Protein AF-A0A0S7EYD6-F1 (afdb_monomer)

Organism: NCBI:txid188132

Radius of gyration: 16.97 Å; Cα contacts (8 Å, |Δi|>4): 88; chains: 1; bounding box: 54×27×44 Å

Structure (mmCIF, N/CA/C/O backbone):
data_AF-A0A0S7EYD6-F1
#
_entry.id   AF-A0A0S7EYD6-F1
#
loop_
_atom_site.group_PDB
_atom_site.id
_atom_site.type_symbol
_atom_site.label_atom_id
_atom_site.label_alt_id
_atom_site.label_comp_id
_atom_site.label_asym_id
_atom_site.label_entity_id
_atom_site.label_seq_id
_atom_site.pdbx_PDB_ins_code
_atom_site.Cartn_x
_atom_site.Cartn_y
_atom_site.Cartn_z
_atom_site.occupancy
_atom_site.B_iso_or_equiv
_atom_site.auth_seq_id
_atom_site.auth_comp_id
_atom_site.auth_asym_id
_atom_site.auth_atom_id
_atom_site.pdbx_PDB_model_num
ATOM 1 N N . GLU A 1 1 ? -33.945 0.578 14.892 1.00 34.62 1 GLU A N 1
ATOM 2 C CA . GLU A 1 1 ? -32.609 0.270 15.437 1.00 34.62 1 GLU A CA 1
ATOM 3 C C . GLU A 1 1 ? -31.598 0.419 14.313 1.00 34.62 1 GLU A C 1
ATOM 5 O O . GLU A 1 1 ? -31.621 -0.348 13.360 1.00 34.62 1 GLU A O 1
ATOM 10 N N . GLY A 1 2 ? -30.839 1.516 14.329 1.00 43.00 2 GLY A N 1
ATOM 11 C CA . GLY A 1 2 ? -29.909 1.869 13.258 1.00 43.00 2 GLY A CA 1
ATOM 12 C C . GLY A 1 2 ? -28.562 1.203 13.488 1.00 43.00 2 GLY A C 1
ATOM 13 O O . GLY A 1 2 ? -27.681 1.811 14.086 1.00 43.00 2 GLY A O 1
ATOM 14 N N . GLY A 1 3 ? -28.417 -0.041 13.033 1.00 40.62 3 GLY A N 1
ATOM 15 C CA . GLY A 1 3 ? -27.130 -0.734 12.960 1.00 40.62 3 GLY A CA 1
ATOM 16 C C . GLY A 1 3 ? -26.260 -0.131 11.859 1.00 40.62 3 GLY A C 1
ATOM 17 O O . GLY A 1 3 ? -26.105 -0.717 10.792 1.00 40.62 3 GLY A O 1
ATOM 18 N N . GLY A 1 4 ? -25.755 1.084 12.074 1.00 54.22 4 GLY A N 1
ATOM 19 C CA . GLY A 1 4 ? -24.658 1.612 11.270 1.00 54.22 4 GLY A CA 1
ATOM 20 C C . GLY A 1 4 ? -23.416 0.769 11.536 1.00 54.22 4 GLY A C 1
ATOM 21 O O . GLY A 1 4 ? -23.137 0.467 12.697 1.00 54.22 4 GLY A O 1
ATOM 22 N N . ARG A 1 5 ? -22.691 0.379 10.478 1.00 62.69 5 ARG A N 1
ATOM 23 C CA . ARG A 1 5 ? -21.419 -0.340 10.625 1.00 62.69 5 ARG A CA 1
ATOM 24 C C . ARG A 1 5 ? -20.528 0.403 11.612 1.00 62.69 5 ARG A C 1
ATOM 26 O O . ARG A 1 5 ? -20.368 1.623 11.496 1.00 62.69 5 ARG A O 1
ATOM 33 N N . THR A 1 6 ? -19.962 -0.316 12.573 1.00 86.81 6 THR A N 1
ATOM 34 C CA . THR A 1 6 ? -19.038 0.290 13.531 1.00 86.81 6 THR A CA 1
ATOM 35 C C . THR A 1 6 ? -17.805 0.815 12.793 1.00 86.81 6 THR A C 1
ATOM 37 O O . THR A 1 6 ? -17.478 0.396 11.677 1.00 86.81 6 THR A O 1
ATOM 40 N N . ARG A 1 7 ? -17.098 1.764 13.410 1.00 90.25 7 ARG A N 1
ATOM 41 C CA . ARG A 1 7 ? -15.838 2.295 12.874 1.00 90.25 7 ARG A CA 1
ATOM 42 C C . ARG A 1 7 ? -14.860 1.173 12.511 1.00 90.25 7 ARG A C 1
ATOM 44 O O . ARG A 1 7 ? -14.264 1.204 11.437 1.00 90.25 7 ARG A O 1
ATOM 51 N N . GLU A 1 8 ? -14.740 0.187 13.392 1.00 91.75 8 GLU A N 1
ATOM 52 C CA . GLU A 1 8 ? -13.875 -0.976 13.211 1.00 91.75 8 GLU A CA 1
ATOM 53 C C . GLU A 1 8 ? -14.320 -1.850 12.040 1.00 91.75 8 GLU A C 1
ATOM 55 O O . GLU A 1 8 ? -13.478 -2.250 11.244 1.00 91.75 8 GLU A O 1
ATOM 60 N N . GLU A 1 9 ? -15.623 -2.094 11.872 1.00 93.62 9 GLU A N 1
ATOM 61 C CA . GLU A 1 9 ? -16.151 -2.855 10.731 1.00 93.62 9 GLU A CA 1
ATOM 62 C C . GLU A 1 9 ? -15.854 -2.168 9.395 1.00 93.62 9 GLU A C 1
ATOM 64 O O . GLU A 1 9 ? -15.488 -2.835 8.427 1.00 93.62 9 GLU A O 1
ATOM 69 N N . LYS A 1 10 ? -15.968 -0.832 9.332 1.00 94.69 10 LYS A N 1
ATOM 70 C CA . LYS A 1 10 ? -15.605 -0.073 8.125 1.00 94.69 10 LYS A CA 1
ATOM 71 C C . LYS A 1 10 ? -14.115 -0.218 7.818 1.00 94.69 10 LYS A C 1
ATOM 73 O O . LYS A 1 10 ? -13.762 -0.498 6.677 1.00 94.69 10 LYS A O 1
ATOM 78 N N . VAL A 1 11 ? -13.251 -0.042 8.820 1.00 97.19 11 VAL A N 1
ATOM 79 C CA . VAL A 1 11 ? -11.796 -0.168 8.635 1.00 97.19 11 VAL A CA 1
ATOM 80 C C . VAL A 1 11 ? -11.416 -1.591 8.236 1.00 97.19 11 VAL A C 1
ATOM 82 O O . VAL A 1 11 ? -10.631 -1.763 7.308 1.00 97.19 11 VAL A O 1
ATOM 85 N N . ARG A 1 12 ? -12.011 -2.604 8.876 1.00 96.56 12 ARG A N 1
ATOM 86 C CA . ARG A 1 12 ? -11.786 -4.016 8.554 1.00 96.56 12 ARG A CA 1
ATOM 87 C C . ARG A 1 12 ? -12.179 -4.335 7.112 1.00 96.56 12 ARG A C 1
ATOM 89 O O . ARG A 1 12 ? -11.397 -4.934 6.391 1.00 96.56 12 ARG A O 1
ATOM 96 N N . SER A 1 13 ? -13.332 -3.853 6.655 1.00 97.19 13 SER A N 1
ATOM 97 C CA . SER A 1 13 ? -13.750 -4.055 5.263 1.00 97.19 13 SER A CA 1
ATOM 98 C C . SER A 1 13 ? -12.772 -3.439 4.257 1.00 97.19 13 SER A C 1
ATOM 100 O O . SER A 1 13 ? -12.545 -4.028 3.207 1.00 97.19 13 SER A O 1
ATOM 102 N N . VAL A 1 14 ? -12.207 -2.262 4.551 1.00 98.00 14 VAL A N 1
ATOM 103 C CA . VAL A 1 14 ? -11.257 -1.596 3.644 1.00 98.00 14 VAL A CA 1
ATOM 104 C C . VAL A 1 14 ? -9.885 -2.267 3.680 1.00 98.00 14 VAL A C 1
ATOM 106 O O . VAL A 1 14 ? -9.292 -2.473 2.627 1.00 98.00 14 VAL A O 1
ATOM 109 N N . LEU A 1 15 ? -9.371 -2.630 4.862 1.00 97.75 15 LEU A N 1
ATOM 110 C CA . LEU A 1 15 ? -8.074 -3.308 4.946 1.00 97.75 15 LEU A CA 1
ATOM 111 C C . LEU A 1 15 ? -8.112 -4.689 4.285 1.00 97.75 15 LEU A C 1
ATOM 113 O O . LEU A 1 15 ? -7.125 -5.075 3.667 1.00 97.75 15 LEU A O 1
ATOM 117 N N . GLU A 1 16 ? -9.229 -5.417 4.399 1.00 97.88 16 GLU A N 1
ATOM 118 C CA . GLU A 1 16 ? -9.409 -6.726 3.760 1.00 97.88 16 GLU A CA 1
ATOM 119 C C . GLU A 1 16 ? -9.419 -6.588 2.232 1.00 97.88 16 GLU A C 1
ATOM 121 O O . GLU A 1 16 ? -8.658 -7.294 1.575 1.00 97.88 16 GLU A O 1
ATOM 126 N N . ASP A 1 17 ? -10.165 -5.619 1.681 1.00 98.31 17 ASP A N 1
ATOM 127 C CA . ASP A 1 17 ? -10.166 -5.322 0.235 1.00 98.31 17 ASP A CA 1
ATOM 128 C C . ASP A 1 17 ? -8.763 -4.961 -0.276 1.00 98.31 17 ASP A C 1
ATOM 130 O O . ASP A 1 17 ? -8.314 -5.476 -1.301 1.00 98.31 17 ASP A O 1
ATOM 134 N N . ILE A 1 18 ? -8.035 -4.109 0.457 1.00 98.50 18 ILE A N 1
ATOM 135 C CA . ILE A 1 18 ? -6.669 -3.734 0.078 1.00 98.50 18 ILE A CA 1
ATOM 136 C C . ILE A 1 18 ? -5.755 -4.960 0.103 1.00 98.50 18 ILE A C 1
ATOM 138 O O . ILE A 1 18 ? -5.041 -5.187 -0.868 1.00 98.50 18 ILE A O 1
ATOM 142 N N . LEU A 1 19 ? -5.768 -5.757 1.176 1.00 98.19 19 LEU A N 1
ATOM 143 C CA . LEU A 1 19 ? -4.904 -6.935 1.307 1.00 98.19 19 LEU A CA 1
ATOM 144 C C . LEU A 1 19 ? -5.193 -8.006 0.249 1.00 98.19 19 LEU A C 1
ATOM 146 O O . LEU A 1 19 ? -4.246 -8.635 -0.224 1.00 98.19 19 LEU A O 1
ATOM 150 N N . GLU A 1 20 ? -6.460 -8.198 -0.122 1.00 98.12 20 GLU A N 1
ATOM 151 C CA . GLU A 1 20 ? -6.878 -9.141 -1.167 1.00 98.12 20 GLU A CA 1
ATOM 152 C C . GLU A 1 20 ? 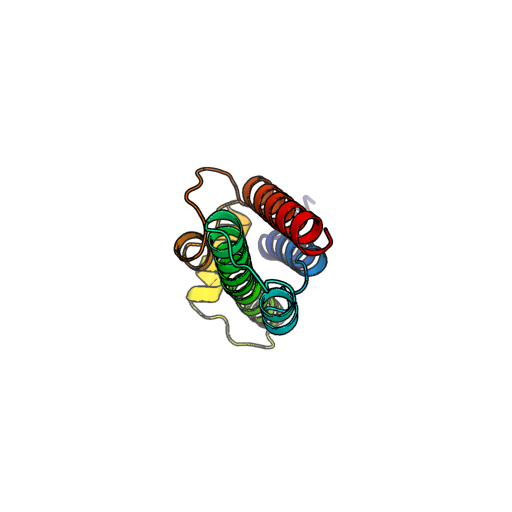-6.387 -8.709 -2.554 1.00 98.12 20 GLU A C 1
ATOM 154 O O . GLU A 1 20 ? -5.962 -9.538 -3.357 1.00 98.12 20 GLU A O 1
ATOM 159 N N . ARG A 1 21 ? -6.415 -7.404 -2.834 1.00 98.25 21 ARG A N 1
ATOM 160 C CA . ARG A 1 21 ? -6.079 -6.846 -4.152 1.00 98.25 21 ARG A CA 1
ATOM 161 C C . ARG A 1 21 ? -4.609 -6.463 -4.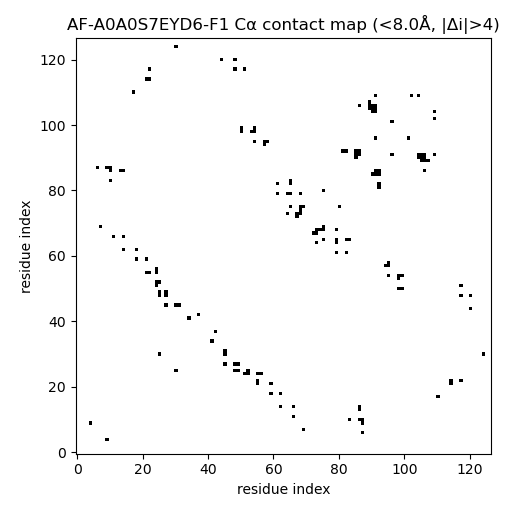300 1.00 98.25 21 ARG A C 1
ATOM 163 O O . ARG A 1 21 ? -4.187 -6.129 -5.405 1.00 98.25 21 ARG A O 1
ATOM 170 N N . LEU A 1 22 ? -3.842 -6.454 -3.210 1.00 97.50 22 LEU A N 1
ATOM 171 C CA . LEU A 1 22 ? -2.442 -6.041 -3.209 1.00 97.50 22 LEU A CA 1
ATOM 172 C C . LEU A 1 22 ? -1.573 -7.097 -3.918 1.00 97.50 22 LEU A C 1
ATOM 174 O O . LEU A 1 22 ? -1.448 -8.212 -3.395 1.00 97.50 22 LEU A O 1
ATOM 178 N N . PRO A 1 23 ? -0.926 -6.755 -5.046 1.00 95.81 23 PRO A N 1
ATOM 179 C CA . PRO A 1 23 ? -0.177 -7.709 -5.857 1.00 95.81 23 PRO A CA 1
ATOM 180 C C . PRO A 1 23 ? 1.073 -8.230 -5.140 1.00 95.81 23 PRO A C 1
ATOM 182 O O . PRO A 1 23 ? 1.514 -7.700 -4.108 1.00 95.81 23 PRO A O 1
ATOM 185 N N . GLU A 1 24 ? 1.632 -9.307 -5.684 1.00 94.38 24 GLU A N 1
ATOM 186 C CA . GLU A 1 24 ? 2.921 -9.832 -5.246 1.00 94.38 24 GLU A CA 1
ATOM 187 C C . GLU A 1 24 ? 4.065 -8.885 -5.628 1.00 94.38 24 GLU A C 1
ATOM 189 O O . GLU A 1 24 ? 3.916 -7.979 -6.446 1.00 94.38 24 GLU A O 1
ATOM 194 N N . GLN A 1 25 ? 5.212 -9.065 -4.976 1.00 95.81 25 GLN A N 1
ATOM 195 C CA . GLN A 1 25 ? 6.394 -8.262 -5.266 1.00 95.81 25 GLN A CA 1
ATOM 196 C C . GLN A 1 25 ? 7.013 -8.688 -6.597 1.00 95.81 25 GLN A C 1
ATOM 198 O O . GLN A 1 25 ? 7.063 -9.873 -6.918 1.00 95.81 25 GLN A O 1
ATOM 203 N N . PHE A 1 26 ? 7.560 -7.721 -7.327 1.00 96.75 26 PHE A N 1
ATOM 204 C CA . PHE A 1 26 ? 8.387 -7.982 -8.496 1.00 96.75 26 PHE A CA 1
ATOM 205 C C . PHE A 1 26 ? 9.614 -8.817 -8.112 1.00 96.75 26 PHE A C 1
ATOM 207 O O . PHE A 1 26 ? 10.342 -8.449 -7.181 1.00 96.75 26 PHE A O 1
ATOM 214 N N . ASP A 1 27 ? 9.893 -9.884 -8.865 1.00 95.38 27 ASP A N 1
ATOM 215 C CA . ASP A 1 27 ? 11.152 -10.623 -8.752 1.00 95.38 27 ASP A CA 1
ATOM 216 C C . ASP A 1 27 ? 12.285 -9.808 -9.387 1.00 95.38 27 ASP A C 1
ATOM 218 O O . ASP A 1 27 ? 12.589 -9.902 -10.577 1.00 95.38 27 ASP A O 1
ATOM 222 N N . MET A 1 28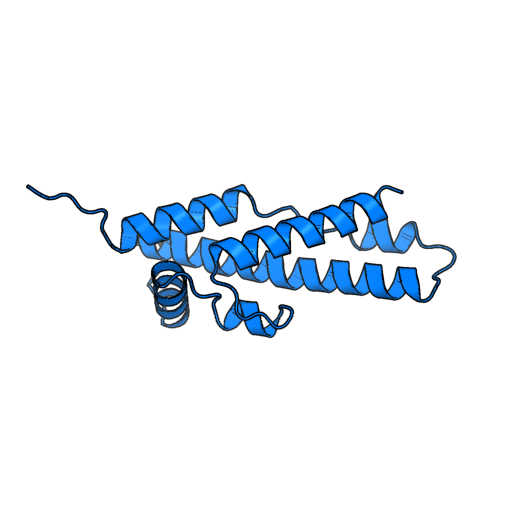 ? 12.924 -8.969 -8.573 1.00 94.44 28 MET A N 1
ATOM 223 C CA . MET A 1 28 ? 14.003 -8.109 -9.050 1.00 94.44 28 MET A CA 1
ATOM 224 C C . MET A 1 28 ? 15.200 -8.899 -9.584 1.00 94.44 28 MET A C 1
ATOM 226 O O . MET A 1 28 ? 15.895 -8.393 -10.462 1.00 94.44 28 MET A O 1
ATOM 230 N N . ALA A 1 29 ? 15.451 -10.119 -9.099 1.00 92.25 29 ALA A N 1
ATOM 231 C CA . ALA A 1 29 ? 16.556 -10.932 -9.599 1.00 92.25 29 ALA A CA 1
ATOM 232 C C . ALA A 1 29 ? 16.273 -11.400 -11.031 1.00 92.25 29 ALA A C 1
ATOM 234 O O . ALA A 1 29 ? 17.144 -11.285 -11.898 1.00 92.25 29 ALA A O 1
ATOM 235 N N . GLU A 1 30 ? 15.045 -11.846 -11.295 1.00 91.81 30 GLU A N 1
ATOM 236 C CA . GLU A 1 30 ? 14.592 -12.186 -12.643 1.00 91.81 30 GLU A CA 1
ATOM 237 C C . GLU A 1 30 ? 14.635 -10.962 -13.572 1.00 91.81 30 GLU A C 1
ATOM 239 O O . GLU A 1 30 ? 15.210 -11.027 -14.663 1.00 91.81 30 GLU A O 1
ATOM 244 N N . LEU A 1 31 ? 14.091 -9.822 -13.132 1.00 91.19 31 LEU A N 1
ATOM 245 C CA . LEU A 1 31 ? 14.048 -8.595 -13.936 1.00 91.19 31 LEU A CA 1
ATOM 246 C C . LEU A 1 31 ? 15.444 -8.057 -14.270 1.00 91.19 31 LEU A C 1
ATOM 248 O O . LEU A 1 31 ? 15.704 -7.655 -15.405 1.00 91.19 31 LEU A O 1
ATOM 252 N N . LEU A 1 32 ? 16.365 -8.075 -13.303 1.00 88.69 32 LEU A N 1
ATOM 253 C CA . LEU A 1 32 ? 17.748 -7.642 -13.510 1.00 88.69 32 LEU A CA 1
ATOM 254 C C . LEU A 1 32 ? 18.529 -8.588 -14.426 1.00 88.69 32 LEU A C 1
ATOM 256 O O . LEU A 1 32 ? 19.460 -8.125 -15.089 1.00 88.69 32 LEU A O 1
ATOM 260 N N . GLY A 1 33 ? 18.167 -9.875 -14.450 1.00 86.81 33 GLY A N 1
ATOM 261 C CA . GLY A 1 33 ? 18.761 -10.887 -15.324 1.00 86.81 33 GLY A CA 1
ATOM 262 C C . GLY A 1 33 ? 18.326 -10.763 -16.785 1.00 86.81 33 GLY A C 1
ATOM 263 O O . GLY A 1 33 ? 19.138 -10.994 -17.674 1.00 86.81 33 GLY A O 1
ATOM 264 N N . LYS A 1 34 ? 17.080 -10.345 -17.046 1.00 82.44 34 LYS A N 1
ATOM 265 C CA . LYS A 1 34 ? 16.565 -10.110 -18.411 1.00 82.44 34 LYS A CA 1
ATOM 266 C C . LYS A 1 34 ? 17.113 -8.831 -19.058 1.00 82.44 34 LYS A C 1
ATOM 268 O O . LYS A 1 34 ? 17.112 -8.702 -20.278 1.00 82.44 34 LYS A O 1
ATOM 273 N N . ALA A 1 35 ? 17.575 -7.874 -18.256 1.00 75.44 35 ALA A N 1
ATOM 274 C CA . ALA A 1 35 ? 18.060 -6.583 -18.732 1.00 75.44 35 ALA A CA 1
ATOM 275 C C . ALA A 1 35 ? 19.563 -6.626 -19.092 1.00 75.44 35 ALA A C 1
ATOM 277 O O . ALA A 1 35 ? 20.385 -6.069 -18.357 1.00 75.44 35 ALA A O 1
ATOM 278 N N . GLU A 1 36 ? 19.915 -7.288 -20.205 1.00 68.25 36 GLU A N 1
ATOM 279 C CA . GLU A 1 36 ? 21.306 -7.402 -20.695 1.00 68.25 36 GLU A CA 1
ATOM 280 C C . GLU A 1 36 ? 21.895 -6.048 -21.149 1.00 68.25 36 GLU A C 1
ATOM 282 O O . GLU A 1 36 ? 22.999 -5.701 -20.734 1.00 68.25 36 GLU A O 1
ATOM 287 N N . ASP A 1 37 ? 21.138 -5.230 -21.894 1.00 72.69 37 ASP A N 1
ATOM 288 C CA . ASP A 1 37 ? 21.545 -3.885 -22.341 1.00 72.69 37 ASP A CA 1
ATOM 289 C C . ASP A 1 37 ? 20.676 -2.805 -21.687 1.00 72.69 37 ASP A C 1
ATOM 291 O O . ASP A 1 37 ? 19.668 -2.372 -22.242 1.00 72.69 37 ASP A O 1
ATOM 295 N N . ARG A 1 38 ? 21.055 -2.366 -20.481 1.00 78.69 38 ARG A N 1
ATOM 296 C CA . ARG A 1 38 ? 20.271 -1.424 -19.662 1.00 78.69 38 ARG A CA 1
ATOM 297 C C . ARG A 1 38 ? 20.251 -0.017 -20.253 1.00 78.69 38 ARG A C 1
ATOM 299 O O . ARG A 1 38 ? 21.082 0.833 -19.931 1.00 78.69 38 ARG A O 1
ATOM 306 N N . THR A 1 39 ? 19.247 0.259 -21.071 1.00 87.62 39 THR A N 1
ATOM 307 C CA . THR A 1 39 ? 18.929 1.627 -21.486 1.00 87.62 39 THR A CA 1
ATOM 308 C C . THR A 1 39 ? 18.500 2.469 -20.271 1.00 87.62 39 THR A C 1
ATOM 310 O O . THR A 1 39 ? 17.963 1.922 -19.301 1.00 87.62 39 THR A O 1
ATOM 313 N N . PRO A 1 40 ? 18.660 3.807 -20.301 1.00 90.50 40 PRO A N 1
ATOM 314 C CA . PRO A 1 40 ? 18.210 4.672 -19.207 1.00 90.50 40 PRO A CA 1
ATOM 315 C C . PRO A 1 40 ? 16.738 4.461 -18.819 1.00 90.50 40 PRO A C 1
ATOM 317 O O . PRO A 1 40 ? 16.406 4.492 -17.638 1.00 90.50 40 PRO A O 1
ATOM 320 N N . TYR A 1 41 ? 15.866 4.182 -19.794 1.00 88.62 41 TYR A N 1
ATOM 321 C CA . TYR A 1 41 ? 14.449 3.898 -19.550 1.00 88.62 41 TYR A CA 1
ATOM 322 C C . TYR A 1 41 ? 14.230 2.601 -18.764 1.00 88.62 41 TYR A C 1
ATOM 324 O O . TYR A 1 41 ? 13.413 2.581 -17.846 1.00 88.62 41 TYR A O 1
ATOM 332 N N . GLN A 1 42 ? 14.980 1.538 -19.071 1.00 90.25 42 GLN A N 1
ATOM 333 C CA . GLN A 1 42 ? 14.877 0.274 -18.335 1.00 90.25 42 GLN A CA 1
ATOM 334 C C . GLN A 1 42 ? 15.394 0.412 -16.902 1.00 90.25 42 GLN A C 1
ATOM 336 O O . GLN A 1 42 ? 14.805 -0.154 -15.990 1.00 90.25 42 GLN A O 1
ATOM 341 N N . VAL A 1 43 ? 16.453 1.198 -16.679 1.00 91.94 43 VAL A N 1
ATOM 342 C CA . VAL A 1 43 ? 16.953 1.469 -15.319 1.00 91.94 43 VAL A CA 1
ATOM 343 C C . VAL A 1 43 ? 15.886 2.161 -14.472 1.00 91.94 43 VAL A C 1
ATOM 345 O O . VAL A 1 43 ? 15.666 1.760 -13.333 1.00 91.94 43 VAL A O 1
ATOM 348 N N . VAL A 1 44 ? 15.195 3.161 -15.028 1.00 93.31 44 VAL A N 1
ATOM 349 C CA . VAL A 1 44 ? 14.110 3.861 -14.322 1.00 93.31 44 VAL A CA 1
ATOM 350 C C . VAL A 1 44 ? 12.938 2.922 -14.031 1.00 93.31 44 VAL A C 1
ATOM 352 O O . VAL A 1 44 ? 12.431 2.932 -12.914 1.00 93.31 44 VAL A O 1
ATOM 355 N N . ALA A 1 45 ? 12.538 2.081 -14.989 1.00 93.56 45 ALA A N 1
ATOM 356 C CA . ALA A 1 45 ? 11.479 1.094 -14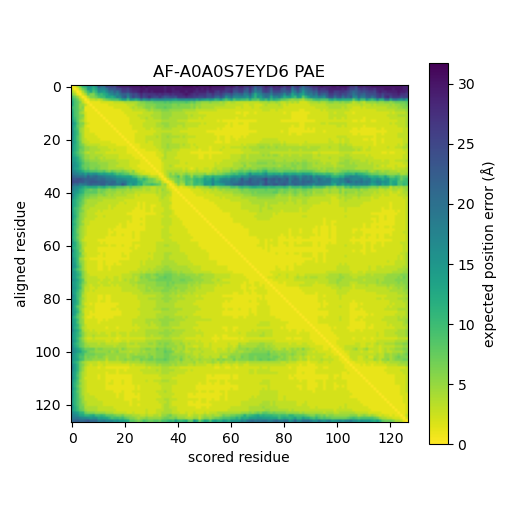.771 1.00 93.56 45 ALA A CA 1
ATOM 357 C C . ALA A 1 45 ? 11.840 0.091 -13.661 1.00 93.56 45 ALA A C 1
ATOM 359 O O . ALA A 1 45 ? 11.028 -0.158 -12.777 1.00 93.56 45 ALA A O 1
ATOM 360 N N . LEU A 1 46 ? 13.078 -0.415 -13.645 1.00 94.44 46 LEU A N 1
ATOM 361 C CA . LEU A 1 46 ? 13.561 -1.316 -12.594 1.00 94.44 46 LEU A CA 1
ATOM 362 C C . LEU A 1 46 ? 13.555 -0.649 -11.212 1.00 94.44 46 LEU A C 1
ATOM 364 O O . LEU A 1 46 ? 13.093 -1.251 -10.247 1.00 94.44 46 LEU A O 1
ATOM 368 N N . GLN A 1 47 ? 14.019 0.598 -11.113 1.00 94.56 47 GLN A N 1
ATOM 369 C CA . GLN A 1 47 ? 13.974 1.363 -9.860 1.00 94.56 47 GLN A CA 1
ATOM 370 C C . GLN A 1 47 ? 12.539 1.610 -9.391 1.00 94.56 47 GLN A C 1
ATOM 372 O O . GLN A 1 47 ? 12.255 1.578 -8.193 1.00 94.56 47 GLN A O 1
ATOM 377 N N . GLU A 1 48 ? 11.620 1.844 -10.326 1.00 95.75 48 GLU A N 1
ATOM 378 C CA . GLU A 1 48 ? 10.210 1.993 -9.996 1.00 95.75 48 GLU A CA 1
ATOM 379 C C . GLU A 1 48 ? 9.615 0.670 -9.485 1.00 95.75 48 GLU A C 1
ATOM 381 O O . GLU A 1 48 ? 8.898 0.692 -8.485 1.00 95.75 48 GLU A O 1
ATOM 386 N N . CYS A 1 49 ? 9.973 -0.483 -10.067 1.00 96.81 49 CYS A N 1
ATOM 387 C CA . CYS A 1 49 ? 9.604 -1.801 -9.531 1.00 96.81 49 CYS A CA 1
ATOM 388 C C . CYS A 1 49 ? 10.111 -1.997 -8.091 1.00 96.81 49 CYS A C 1
ATOM 390 O O . CYS A 1 49 ? 9.345 -2.405 -7.216 1.00 96.81 49 CYS A O 1
ATOM 392 N N . GLU A 1 50 ? 11.369 -1.642 -7.804 1.00 96.31 50 GLU A N 1
ATOM 393 C CA . GLU A 1 50 ? 11.919 -1.695 -6.440 1.00 96.31 50 GLU A CA 1
ATOM 394 C C . GLU A 1 50 ? 11.129 -0.799 -5.480 1.00 96.31 50 GLU A C 1
ATOM 396 O O . GLU A 1 50 ? 10.782 -1.207 -4.367 1.00 96.31 50 GLU A O 1
ATOM 401 N N . ARG A 1 51 ? 10.788 0.418 -5.914 1.00 96.81 51 ARG A N 1
ATOM 402 C CA . ARG A 1 51 ? 9.996 1.354 -5.113 1.00 96.81 51 ARG A CA 1
ATOM 403 C C . ARG A 1 51 ? 8.588 0.821 -4.843 1.00 96.81 51 ARG A C 1
ATOM 405 O O . ARG A 1 51 ? 8.104 0.943 -3.714 1.00 96.81 51 ARG A O 1
ATOM 412 N N . MET A 1 52 ? 7.947 0.205 -5.838 1.00 97.69 52 MET A N 1
ATOM 413 C CA . MET A 1 52 ? 6.649 -0.455 -5.674 1.00 97.69 52 MET A CA 1
ATOM 414 C C . MET A 1 52 ? 6.736 -1.625 -4.690 1.00 97.69 52 MET A C 1
ATOM 416 O O . MET A 1 52 ? 5.849 -1.761 -3.848 1.00 97.69 52 MET A O 1
ATOM 420 N N . ASN A 1 53 ? 7.812 -2.416 -4.710 1.00 97.94 53 ASN A N 1
ATOM 421 C CA . ASN A 1 53 ? 8.027 -3.494 -3.737 1.00 97.94 53 ASN A CA 1
ATOM 422 C C . ASN A 1 53 ? 8.128 -2.963 -2.304 1.00 97.94 53 ASN A C 1
ATOM 424 O O . ASN A 1 53 ? 7.456 -3.471 -1.407 1.00 97.94 53 ASN A O 1
ATOM 428 N N . VAL A 1 54 ? 8.911 -1.905 -2.076 1.00 97.62 54 VAL A N 1
ATOM 429 C CA . VAL A 1 54 ? 9.034 -1.288 -0.743 1.00 97.62 54 VAL A CA 1
ATOM 430 C C . VAL A 1 54 ? 7.681 -0.771 -0.251 1.00 97.62 54 VAL A C 1
ATOM 432 O O . VAL A 1 54 ? 7.316 -0.996 0.905 1.00 97.62 54 VAL A O 1
ATOM 435 N N . LEU A 1 55 ? 6.925 -0.093 -1.119 1.00 98.12 55 LEU A N 1
ATOM 436 C CA . LEU A 1 55 ? 5.613 0.450 -0.776 1.00 98.12 55 LEU A CA 1
ATOM 437 C C . LEU A 1 55 ? 4.586 -0.655 -0.492 1.00 98.12 55 LEU A C 1
ATOM 439 O O . LEU A 1 55 ? 3.935 -0.629 0.550 1.00 98.12 55 LEU A O 1
ATOM 443 N N . THR A 1 56 ? 4.446 -1.635 -1.384 1.00 98.12 56 THR A N 1
ATOM 444 C CA . THR A 1 56 ? 3.487 -2.740 -1.217 1.00 98.12 56 THR A CA 1
ATOM 445 C C . THR A 1 56 ? 3.828 -3.603 -0.005 1.00 98.12 56 THR A C 1
ATOM 447 O O . THR A 1 56 ? 2.928 -4.001 0.731 1.00 98.12 56 THR A O 1
ATOM 450 N N . ASN A 1 57 ? 5.110 -3.827 0.287 1.00 98.12 57 ASN A N 1
ATOM 451 C CA . ASN A 1 57 ? 5.520 -4.530 1.498 1.00 98.12 57 ASN A CA 1
ATOM 452 C C . ASN A 1 57 ? 5.149 -3.753 2.775 1.00 98.12 57 ASN A C 1
ATOM 454 O O . ASN A 1 57 ? 4.606 -4.341 3.709 1.00 98.12 57 ASN A O 1
ATOM 458 N N . GLU A 1 58 ? 5.367 -2.434 2.811 1.00 98.06 58 GLU A N 1
ATOM 459 C CA . GLU A 1 58 ? 4.934 -1.587 3.935 1.00 98.06 58 GLU A CA 1
ATOM 460 C C . GLU A 1 58 ? 3.411 -1.654 4.138 1.00 98.06 58 GLU A C 1
ATOM 462 O O . GLU A 1 58 ? 2.946 -1.841 5.265 1.00 98.06 58 GLU A O 1
ATOM 467 N N . ILE A 1 59 ? 2.625 -1.554 3.059 1.00 98.44 59 ILE A N 1
ATOM 468 C CA . ILE A 1 59 ? 1.159 -1.681 3.109 1.00 98.44 59 ILE A CA 1
ATOM 469 C C . ILE A 1 59 ? 0.772 -3.044 3.693 1.00 98.44 59 ILE A C 1
ATOM 471 O O . ILE A 1 59 ? -0.009 -3.115 4.641 1.00 98.44 59 ILE A O 1
ATOM 475 N N . ARG A 1 60 ? 1.357 -4.132 3.181 1.00 98.44 60 ARG A N 1
ATOM 476 C CA . ARG A 1 60 ? 1.044 -5.501 3.611 1.00 98.44 60 ARG A CA 1
ATOM 477 C C . ARG A 1 60 ? 1.351 -5.724 5.088 1.00 98.44 60 ARG A C 1
ATOM 479 O O . ARG A 1 60 ? 0.509 -6.264 5.808 1.00 98.44 60 ARG A O 1
ATOM 486 N N . LEU A 1 61 ? 2.533 -5.309 5.543 1.00 98.12 61 LEU A N 1
ATOM 487 C CA . LEU A 1 61 ? 2.965 -5.476 6.931 1.00 98.12 61 LEU A CA 1
ATOM 488 C C . LEU A 1 61 ? 2.103 -4.650 7.886 1.00 98.12 61 LEU A C 1
ATOM 490 O O . LEU A 1 61 ? 1.590 -5.187 8.868 1.00 98.12 61 LEU A O 1
ATOM 494 N N . SER A 1 62 ? 1.901 -3.370 7.573 1.00 98.44 62 SER A N 1
ATOM 495 C CA . SER A 1 62 ? 1.133 -2.460 8.425 1.00 98.44 62 SER A CA 1
ATOM 496 C C . SER A 1 62 ? -0.345 -2.865 8.533 1.00 98.44 62 SER A C 1
ATOM 498 O O . SER A 1 62 ? -0.880 -2.912 9.642 1.00 98.44 62 SER A O 1
ATOM 500 N N . LEU A 1 63 ? -0.992 -3.267 7.430 1.00 98.44 63 LEU A N 1
ATOM 501 C CA . LEU A 1 63 ? -2.379 -3.752 7.456 1.00 98.44 63 LEU A CA 1
ATOM 502 C C . LEU A 1 63 ? -2.528 -5.117 8.130 1.00 98.44 63 LEU A C 1
ATOM 504 O O . LEU A 1 63 ? -3.511 -5.336 8.836 1.00 98.44 63 LEU A O 1
ATOM 508 N N . SER A 1 64 ? -1.566 -6.029 7.958 1.00 98.12 64 SER A N 1
ATOM 509 C CA . SER A 1 64 ? -1.595 -7.327 8.648 1.00 98.12 64 SER A CA 1
ATOM 510 C C . SER A 1 64 ? -1.464 -7.152 10.161 1.00 98.12 64 SER A C 1
ATOM 512 O O . SER A 1 64 ? -2.210 -7.772 10.918 1.00 98.12 64 SER A O 1
ATOM 514 N N . ALA A 1 65 ? -0.570 -6.264 10.603 1.00 98.31 65 ALA A N 1
ATOM 515 C CA . ALA A 1 65 ? -0.400 -5.937 12.014 1.00 98.31 65 ALA A CA 1
ATOM 516 C C . ALA A 1 65 ? -1.666 -5.289 12.598 1.00 98.31 65 ALA A C 1
ATOM 518 O O . ALA A 1 65 ? -2.147 -5.728 13.643 1.00 98.31 65 ALA A O 1
ATOM 519 N N . LEU A 1 66 ? -2.262 -4.324 11.884 1.00 98.38 66 LEU A N 1
ATOM 520 C CA . LEU A 1 66 ? -3.540 -3.727 12.275 1.00 98.38 66 LEU A CA 1
ATOM 521 C C . LEU A 1 66 ? -4.657 -4.777 12.349 1.00 98.38 66 LEU A C 1
ATOM 523 O O . LEU A 1 66 ? -5.425 -4.773 13.305 1.00 98.38 66 LEU A O 1
ATOM 527 N N . ASN A 1 67 ? -4.744 -5.704 11.392 1.00 97.88 67 ASN A N 1
ATOM 528 C CA . ASN A 1 67 ? -5.761 -6.759 11.408 1.00 97.88 67 ASN A CA 1
ATOM 529 C C . ASN A 1 67 ? -5.651 -7.639 12.664 1.00 97.88 67 ASN A C 1
ATOM 531 O O . ASN A 1 67 ? -6.659 -7.925 13.308 1.00 97.88 67 ASN A O 1
ATOM 535 N N . LEU A 1 68 ? -4.432 -8.027 13.050 1.00 98.00 68 LEU A N 1
ATOM 536 C CA . LEU A 1 68 ? -4.189 -8.766 14.293 1.00 98.00 68 LEU A CA 1
ATOM 537 C C . LEU A 1 68 ? -4.526 -7.923 15.533 1.00 98.00 68 LEU A C 1
ATOM 539 O O . LEU A 1 68 ? -5.133 -8.435 16.474 1.00 98.00 68 LEU A O 1
ATOM 543 N N . GLY A 1 69 ? -4.209 -6.624 15.515 1.00 97.38 69 GLY A N 1
ATOM 544 C CA . GLY A 1 69 ? -4.604 -5.678 16.561 1.00 97.38 69 GLY A CA 1
ATOM 545 C C . GLY A 1 69 ? -6.124 -5.598 16.741 1.00 97.38 69 GLY A C 1
ATOM 546 O O . GLY A 1 69 ? -6.629 -5.699 17.856 1.00 97.38 69 GLY A O 1
ATOM 547 N N . LEU A 1 70 ? -6.878 -5.521 15.640 1.00 95.06 70 LEU A N 1
ATOM 548 C CA . LEU A 1 70 ? -8.349 -5.491 15.645 1.00 95.06 70 LEU A CA 1
ATOM 549 C C . LEU A 1 70 ? -8.998 -6.818 16.060 1.00 95.06 70 LEU A C 1
ATOM 551 O O . 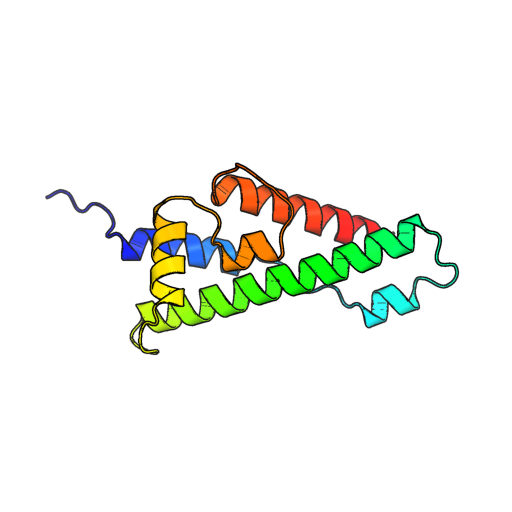LEU A 1 70 ? -10.185 -6.836 16.387 1.00 95.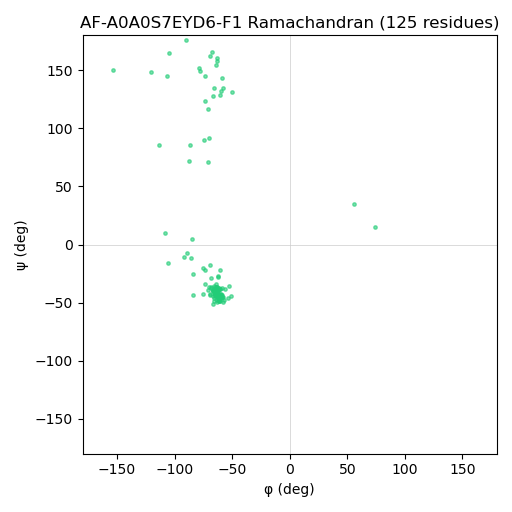06 70 LEU A O 1
ATOM 555 N N . LYS A 1 71 ? -8.258 -7.930 16.019 1.00 95.56 71 LYS A N 1
ATOM 556 C CA . LYS A 1 71 ? -8.689 -9.232 16.553 1.00 95.56 71 LYS A CA 1
ATOM 557 C C . LYS A 1 71 ? -8.320 -9.417 18.027 1.00 95.56 71 LYS A C 1
ATOM 559 O O . LYS A 1 71 ? -8.740 -10.399 18.633 1.00 95.56 71 LYS A O 1
ATOM 564 N N . GLY A 1 72 ? -7.549 -8.491 18.602 1.00 96.25 72 GLY A N 1
ATOM 565 C CA . GLY A 1 72 ? -7.000 -8.610 19.953 1.00 96.25 72 GLY A CA 1
ATOM 566 C C . GLY A 1 72 ? -5.836 -9.600 20.064 1.00 96.25 72 GLY A C 1
ATOM 567 O O . GLY A 1 72 ? -5.483 -9.996 21.171 1.00 96.25 72 GLY A O 1
ATOM 568 N N . GLU A 1 73 ? -5.245 -10.012 18.939 1.00 97.62 73 GLU A N 1
ATOM 569 C CA . GLU A 1 73 ? -4.092 -10.923 18.894 1.00 97.62 73 GLU A CA 1
ATOM 570 C C . GLU A 1 73 ? -2.760 -10.177 19.073 1.00 97.62 73 GLU A C 1
ATOM 572 O O . GLU A 1 73 ? -1.780 -10.752 19.546 1.00 97.62 73 GLU A O 1
ATOM 577 N N . LEU A 1 74 ? -2.729 -8.884 18.732 1.00 97.00 74 LEU A N 1
ATOM 578 C CA . LEU A 1 74 ? -1.635 -7.965 19.040 1.00 97.00 74 LEU A CA 1
ATOM 579 C C . LEU A 1 74 ? -2.145 -6.792 19.877 1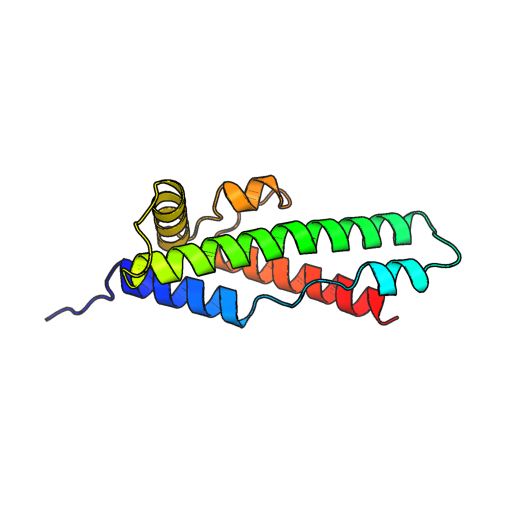.00 97.00 74 LEU A C 1
ATOM 581 O O . LEU A 1 74 ? -3.275 -6.336 19.714 1.00 97.00 74 LEU A O 1
ATOM 585 N N . THR A 1 75 ? -1.285 -6.266 20.748 1.00 97.25 75 THR A N 1
ATOM 586 C CA . THR A 1 75 ? -1.552 -4.998 21.432 1.00 97.25 75 THR A CA 1
ATOM 587 C C . THR A 1 75 ? -1.551 -3.866 20.409 1.00 97.25 75 THR A C 1
ATOM 589 O O . THR A 1 75 ? -0.587 -3.714 19.660 1.00 97.25 75 THR A O 1
ATOM 592 N N . MET A 1 76 ? -2.619 -3.067 20.398 1.00 97.38 76 MET A N 1
ATOM 593 C CA . MET A 1 76 ? -2.735 -1.892 19.536 1.00 97.38 76 MET A CA 1
ATOM 594 C C . MET A 1 76 ? -1.613 -0.888 19.845 1.00 97.38 76 MET A C 1
ATOM 596 O O . MET A 1 76 ? -1.399 -0.542 21.009 1.00 97.38 76 MET A O 1
ATOM 600 N N . THR A 1 77 ? -0.889 -0.441 18.817 1.00 98.00 77 THR A N 1
ATOM 601 C CA . THR A 1 77 ? 0.152 0.597 18.936 1.00 98.00 77 THR A CA 1
ATOM 602 C C . THR A 1 77 ? -0.346 1.925 18.373 1.00 98.00 77 THR A C 1
ATOM 604 O O . THR A 1 77 ? -1.313 1.950 17.612 1.00 98.00 77 THR A O 1
ATOM 607 N N . SER A 1 78 ? 0.342 3.029 18.679 1.00 97.31 78 SER A N 1
ATOM 608 C CA . SER A 1 78 ? 0.015 4.348 18.117 1.00 97.31 78 SER A CA 1
ATOM 609 C C . SER A 1 78 ? 0.027 4.354 16.588 1.00 97.31 78 SER A C 1
ATOM 611 O O . SER A 1 78 ? -0.856 4.930 15.966 1.00 97.31 78 SER A O 1
ATOM 613 N N . GLU A 1 79 ? 0.968 3.646 15.960 1.00 97.06 79 GLU A N 1
ATOM 614 C CA . GLU A 1 79 ? 1.045 3.546 14.499 1.00 97.06 79 GLU A CA 1
ATOM 615 C C . GLU A 1 79 ? -0.164 2.808 13.913 1.00 97.06 79 GLU A C 1
ATOM 617 O O . GLU A 1 79 ? -0.637 3.153 12.829 1.00 97.06 79 GLU A O 1
ATOM 622 N N . MET A 1 80 ? -0.677 1.793 14.617 1.00 98.19 80 MET A N 1
ATOM 623 C CA . MET A 1 80 ? -1.889 1.086 14.206 1.00 98.19 80 MET A CA 1
ATOM 624 C C . MET A 1 80 ? -3.135 1.960 14.382 1.00 98.19 80 MET A C 1
ATOM 626 O O . MET A 1 80 ? -4.010 1.942 13.517 1.00 98.19 80 MET A O 1
ATOM 630 N N . GLU A 1 81 ? -3.212 2.745 15.459 1.00 97.31 81 GLU A N 1
ATOM 631 C CA . GLU A 1 81 ? -4.299 3.707 15.682 1.00 97.31 81 GLU A CA 1
ATOM 632 C C . GLU A 1 81 ? -4.306 4.795 14.602 1.00 97.31 81 GLU A C 1
ATOM 634 O O . GLU A 1 81 ? -5.356 5.088 14.026 1.00 97.31 81 GLU A O 1
ATOM 639 N N . ASP A 1 82 ? -3.141 5.342 14.256 1.00 97.88 82 ASP A N 1
ATOM 640 C CA . ASP A 1 82 ? -2.984 6.322 13.178 1.00 97.88 82 ASP A CA 1
ATOM 641 C C . ASP A 1 82 ? -3.387 5.733 11.821 1.00 97.88 82 ASP A C 1
ATOM 643 O O . ASP A 1 82 ? -4.133 6.357 11.058 1.00 97.88 82 ASP A O 1
ATOM 647 N N . LEU A 1 83 ? -2.971 4.495 11.540 1.00 98.00 83 LEU A N 1
ATOM 648 C CA . LEU A 1 83 ? -3.367 3.765 10.338 1.00 98.00 83 LEU A CA 1
ATOM 649 C C . LEU A 1 83 ? -4.885 3.535 10.285 1.00 98.00 83 LEU A C 1
ATOM 651 O O . LEU A 1 83 ? -5.520 3.813 9.266 1.00 98.00 83 LEU A O 1
ATOM 655 N N . GLN A 1 84 ? -5.489 3.082 11.387 1.00 97.75 84 GLN A N 1
ATOM 656 C CA . GLN A 1 84 ? -6.937 2.907 11.513 1.00 97.75 84 GLN A CA 1
ATOM 657 C C . GLN A 1 84 ? -7.678 4.234 11.290 1.00 97.75 84 GLN A C 1
ATOM 659 O O . GLN A 1 84 ? -8.704 4.273 10.600 1.00 97.75 84 GLN A O 1
ATOM 664 N N . ASN A 1 85 ? -7.167 5.325 11.866 1.00 97.81 85 ASN A N 1
ATOM 665 C CA . ASN A 1 85 ? -7.721 6.665 11.718 1.00 97.81 85 ASN A CA 1
ATOM 666 C C . ASN A 1 85 ? -7.690 7.123 10.255 1.00 97.81 85 ASN A C 1
ATOM 668 O O . ASN A 1 85 ? -8.728 7.549 9.744 1.00 97.81 85 ASN A O 1
ATOM 672 N N . ALA A 1 86 ? -6.549 6.982 9.576 1.00 97.94 86 ALA A N 1
ATOM 673 C CA . ALA A 1 86 ? -6.387 7.345 8.171 1.00 97.94 86 ALA A CA 1
ATOM 674 C C . ALA A 1 86 ? -7.339 6.551 7.261 1.00 97.94 86 ALA A C 1
ATOM 676 O O . ALA A 1 86 ? -8.095 7.150 6.494 1.00 97.94 86 ALA A O 1
ATOM 677 N N . ILE A 1 87 ? -7.403 5.223 7.422 1.00 97.81 87 ILE A N 1
ATOM 678 C CA . ILE A 1 87 ? -8.310 4.359 6.646 1.00 97.81 87 ILE A CA 1
ATOM 679 C C . ILE A 1 87 ? -9.771 4.763 6.863 1.00 97.81 87 ILE A C 1
ATOM 681 O O . ILE A 1 87 ? -10.551 4.861 5.914 1.00 97.81 87 ILE A O 1
ATOM 685 N N . PHE A 1 88 ? -10.164 5.029 8.111 1.00 97.31 88 PHE A N 1
ATOM 686 C CA . PHE A 1 88 ? -11.533 5.437 8.420 1.00 97.31 88 PHE A CA 1
ATOM 687 C C . PHE A 1 88 ? -11.933 6.745 7.717 1.00 97.31 88 PHE A C 1
ATOM 689 O O . PHE A 1 88 ? -13.083 6.867 7.265 1.00 97.31 88 PHE A O 1
ATOM 696 N N . LEU A 1 89 ? -10.988 7.685 7.628 1.00 97.00 89 LEU A N 1
ATOM 697 C CA . LEU A 1 89 ? -11.135 9.011 7.026 1.00 97.00 89 LEU A CA 1
ATOM 698 C C . LEU A 1 89 ? -10.916 9.034 5.503 1.00 97.00 89 LEU A C 1
ATOM 700 O O . LEU A 1 89 ? -10.960 10.116 4.927 1.00 97.00 89 LEU A O 1
ATOM 704 N N . ASP A 1 90 ? -10.714 7.879 4.855 1.00 97.38 90 ASP A N 1
ATOM 705 C CA . ASP A 1 90 ? -10.360 7.786 3.426 1.00 97.38 90 ASP A CA 1
ATOM 706 C C . ASP A 1 90 ? -9.084 8.582 3.077 1.00 97.38 90 ASP A C 1
ATOM 708 O O . ASP A 1 90 ? -8.953 9.158 2.000 1.00 97.38 90 ASP A O 1
ATOM 712 N N . ALA A 1 91 ? -8.117 8.616 3.995 1.00 97.75 91 ALA A N 1
ATOM 713 C CA . ALA A 1 91 ? -6.824 9.265 3.811 1.00 97.75 91 ALA A CA 1
ATOM 714 C C . ALA A 1 91 ? -5.712 8.228 3.618 1.00 97.75 91 ALA A C 1
ATOM 716 O O . ALA A 1 91 ? -5.724 7.160 4.234 1.00 97.75 91 ALA A O 1
ATOM 717 N N . VAL A 1 92 ? -4.725 8.554 2.780 1.00 97.75 92 VAL A N 1
ATOM 718 C CA . VAL A 1 92 ? -3.522 7.727 2.627 1.00 97.75 92 VAL A CA 1
ATOM 719 C C . VAL A 1 92 ? -2.644 7.908 3.876 1.00 97.75 92 VAL A C 1
ATOM 721 O O . VAL A 1 92 ? -2.279 9.043 4.182 1.00 97.75 92 VAL A O 1
ATOM 724 N N . PRO A 1 93 ? -2.286 6.833 4.599 1.00 96.88 93 PRO A N 1
ATOM 725 C CA . PRO A 1 93 ? -1.432 6.901 5.785 1.00 96.88 93 PRO A CA 1
ATOM 726 C C .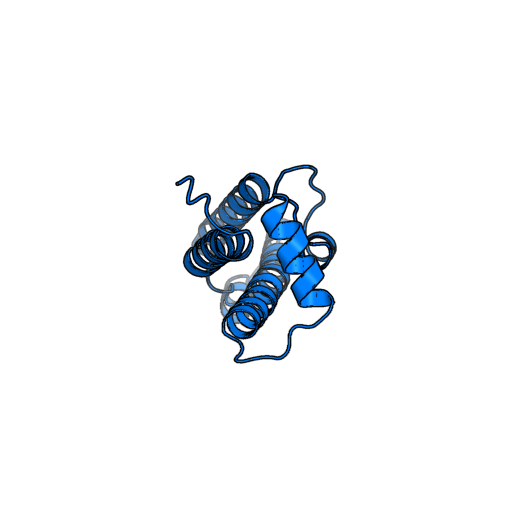 PRO A 1 93 ? -0.051 7.515 5.515 1.00 96.88 93 PRO A C 1
ATOM 728 O O . PRO A 1 93 ? 0.588 7.218 4.502 1.00 96.88 93 PRO A O 1
ATOM 731 N N . ASP A 1 94 ? 0.475 8.279 6.477 1.00 94.31 94 ASP A N 1
ATOM 732 C CA . ASP A 1 94 ? 1.781 8.954 6.368 1.00 94.31 94 ASP A CA 1
ATOM 733 C C . ASP A 1 94 ? 2.974 7.992 6.222 1.00 94.31 94 ASP A C 1
ATOM 735 O O . ASP A 1 94 ? 4.028 8.327 5.669 1.00 94.31 94 ASP A O 1
ATOM 739 N N . SER A 1 95 ? 2.852 6.765 6.731 1.00 94.44 95 SER A N 1
ATOM 740 C CA . SER A 1 95 ? 3.847 5.712 6.503 1.00 94.44 95 SER A CA 1
ATOM 741 C C . SER A 1 95 ? 3.935 5.323 5.024 1.00 94.44 95 SER A C 1
ATOM 743 O O . SER A 1 95 ? 5.035 5.052 4.532 1.00 94.44 95 SER A O 1
ATOM 745 N N . TRP A 1 96 ? 2.815 5.355 4.301 1.00 97.38 96 TRP A N 1
ATOM 746 C CA . TRP A 1 96 ? 2.741 4.990 2.888 1.00 97.38 96 TRP A CA 1
ATOM 747 C C . TRP A 1 96 ? 3.129 6.169 1.997 1.00 97.38 96 TRP A C 1
ATOM 749 O O . TRP A 1 96 ? 3.942 5.996 1.090 1.00 97.38 96 TRP A O 1
ATOM 759 N N . THR A 1 97 ? 2.646 7.382 2.291 1.00 94.75 97 THR A N 1
ATOM 760 C CA . THR A 1 97 ? 2.953 8.585 1.490 1.00 94.75 97 THR A CA 1
ATOM 761 C C . THR A 1 97 ? 4.452 8.872 1.412 1.00 94.75 97 THR A C 1
ATOM 763 O O . THR A 1 97 ? 4.946 9.213 0.342 1.00 94.75 97 THR A O 1
ATOM 766 N N . ARG A 1 98 ? 5.209 8.637 2.495 1.00 93.06 98 ARG A N 1
ATOM 767 C CA . ARG A 1 98 ? 6.680 8.790 2.526 1.00 93.06 98 ARG A CA 1
ATOM 768 C C . ARG A 1 98 ? 7.438 7.890 1.544 1.00 93.06 98 ARG A C 1
ATOM 770 O O . ARG A 1 98 ? 8.584 8.186 1.223 1.00 93.06 98 ARG A O 1
ATOM 777 N N . ARG A 1 99 ? 6.829 6.787 1.106 1.00 91.25 99 ARG A N 1
ATOM 778 C CA . ARG A 1 99 ? 7.394 5.828 0.134 1.00 91.25 99 ARG A CA 1
ATOM 779 C C . ARG A 1 99 ? 6.735 5.955 -1.244 1.00 91.25 99 ARG A C 1
ATOM 781 O O . ARG A 1 99 ? 7.242 5.443 -2.244 1.00 91.25 99 ARG A O 1
ATOM 788 N N . ALA A 1 100 ? 5.591 6.625 -1.290 1.00 92.88 100 ALA A N 1
ATOM 789 C CA . ALA A 1 100 ? 4.788 6.803 -2.477 1.00 92.88 100 ALA A CA 1
ATOM 790 C C . ALA A 1 100 ? 5.167 8.071 -3.250 1.00 92.88 100 ALA A C 1
ATOM 792 O O . ALA A 1 100 ? 6.027 8.862 -2.874 1.00 92.88 100 ALA A O 1
ATOM 793 N N . TYR A 1 101 ? 4.505 8.226 -4.387 1.00 90.62 101 TYR A N 1
ATOM 794 C CA . TYR A 1 101 ? 4.507 9.452 -5.167 1.00 90.62 101 TYR A CA 1
ATOM 795 C C . TYR A 1 101 ? 3.534 10.469 -4.538 1.00 90.62 101 TYR A C 1
ATOM 797 O O . TYR A 1 101 ? 2.548 10.059 -3.914 1.00 90.62 101 TYR A O 1
ATOM 805 N N . PRO A 1 102 ? 3.767 11.785 -4.702 1.00 90.44 102 PRO A N 1
ATOM 806 C CA . PRO A 1 102 ? 2.854 12.808 -4.199 1.00 90.44 102 PRO A CA 1
ATOM 807 C C . PRO A 1 102 ? 1.440 12.650 -4.775 1.00 90.44 102 PRO A C 1
ATOM 809 O O . PRO A 1 102 ? 1.273 12.472 -5.982 1.00 90.44 102 PRO A O 1
ATOM 812 N N . SER A 1 103 ? 0.417 12.744 -3.924 1.00 92.69 103 SER A N 1
ATOM 813 C CA . SER A 1 103 ? -0.991 12.698 -4.327 1.00 92.69 103 SER A CA 1
ATOM 814 C C . SER A 1 103 ? -1.869 13.445 -3.325 1.00 92.69 103 SER A C 1
ATOM 816 O O . SER A 1 103 ? -1.562 13.489 -2.138 1.00 92.69 103 SER A O 1
ATOM 818 N N . MET A 1 104 ? -2.974 14.005 -3.818 1.00 92.00 104 MET A N 1
ATOM 819 C CA . MET A 1 104 ? -4.044 14.613 -3.011 1.00 92.00 104 MET A CA 1
ATOM 820 C C . MET A 1 104 ? -5.318 13.751 -3.010 1.00 92.00 104 MET A C 1
ATOM 822 O O . MET A 1 104 ? -6.384 14.213 -2.610 1.00 92.00 104 MET A O 1
ATOM 826 N N . SER A 1 105 ? -5.232 12.526 -3.537 1.00 95.19 105 SER A N 1
ATOM 827 C CA . SER A 1 105 ? -6.378 11.624 -3.667 1.00 95.19 105 SER A CA 1
ATOM 828 C C . SER A 1 105 ? -6.722 10.961 -2.335 1.00 95.19 105 SER A C 1
ATOM 830 O O . SER A 1 105 ? -5.832 10.670 -1.537 1.00 95.19 105 SER A O 1
ATOM 832 N N . GLY A 1 106 ? -8.009 10.662 -2.138 1.00 97.62 106 GLY A N 1
ATOM 833 C CA . GLY A 1 106 ? -8.450 9.773 -1.063 1.00 97.62 106 GLY A CA 1
ATOM 834 C C . GLY A 1 106 ? -7.906 8.354 -1.243 1.00 97.62 106 GLY A C 1
ATOM 835 O O . GLY A 1 106 ? -7.508 7.969 -2.350 1.00 97.62 106 GLY A O 1
ATOM 836 N N . LEU A 1 107 ? -7.894 7.578 -0.160 1.00 98.00 107 LEU A N 1
ATOM 837 C CA . LEU A 1 107 ? -7.287 6.248 -0.095 1.00 98.00 107 LEU A CA 1
ATOM 838 C C . LEU A 1 107 ? -7.798 5.320 -1.204 1.00 98.00 107 LEU A C 1
ATOM 840 O O . LEU A 1 107 ? -6.989 4.679 -1.874 1.00 98.00 107 LEU A O 1
ATOM 844 N N . ALA A 1 108 ? -9.111 5.280 -1.445 1.00 96.75 108 ALA A N 1
ATOM 845 C CA . ALA A 1 108 ? -9.682 4.394 -2.462 1.00 96.75 108 ALA A CA 1
ATOM 846 C C . ALA A 1 108 ? -9.183 4.716 -3.886 1.00 96.75 108 ALA A C 1
ATOM 848 O O . ALA A 1 108 ? -8.811 3.820 -4.646 1.00 96.75 108 ALA A O 1
ATOM 849 N N . LEU A 1 109 ? -9.152 6.003 -4.249 1.00 97.81 109 LEU A N 1
ATOM 850 C CA . LEU A 1 109 ? -8.664 6.453 -5.557 1.00 97.81 109 LEU A CA 1
ATOM 851 C C . LEU A 1 109 ? -7.152 6.267 -5.684 1.00 97.81 109 LEU A C 1
ATOM 853 O O . LEU A 1 109 ? -6.679 5.786 -6.711 1.00 97.81 109 LEU A O 1
ATOM 857 N N . TRP A 1 110 ? -6.409 6.606 -4.632 1.00 98.38 110 TRP A N 1
ATOM 858 C CA . TRP A 1 110 ? -4.962 6.434 -4.588 1.00 98.38 110 TRP A CA 1
ATOM 859 C C . TRP A 1 110 ? -4.556 4.965 -4.738 1.00 98.38 110 TRP A C 1
ATOM 861 O O . TRP A 1 110 ? -3.646 4.656 -5.502 1.00 98.38 110 TRP A O 1
ATOM 871 N N . PHE A 1 111 ? -5.262 4.047 -4.074 1.00 98.31 111 PHE A N 1
ATOM 872 C CA . PHE A 1 111 ? -4.968 2.621 -4.170 1.00 98.31 111 PHE A CA 1
ATOM 873 C C . PHE A 1 111 ? -5.257 2.064 -5.570 1.00 98.31 111 PHE A C 1
ATOM 875 O O . PHE A 1 111 ? -4.464 1.293 -6.101 1.00 98.31 111 PHE A O 1
ATOM 882 N N . ASN A 1 112 ? -6.343 2.498 -6.217 1.00 98.12 112 ASN A N 1
ATOM 883 C CA . ASN A 1 112 ? -6.616 2.113 -7.605 1.00 98.12 112 ASN A CA 1
ATOM 884 C C . ASN A 1 112 ? -5.529 2.606 -8.573 1.00 98.12 112 ASN A C 1
ATOM 886 O O . ASN A 1 112 ? -5.146 1.867 -9.479 1.00 98.12 112 ASN A O 1
ATOM 890 N N . ASP A 1 113 ? -5.018 3.824 -8.375 1.00 97.94 113 ASP A N 1
ATOM 891 C CA . ASP A 1 113 ? -3.894 4.356 -9.154 1.00 97.94 113 ASP A CA 1
ATOM 892 C C . ASP A 1 113 ? -2.606 3.551 -8.914 1.00 97.94 113 ASP A C 1
ATOM 894 O O . ASP A 1 113 ? -1.916 3.200 -9.870 1.00 97.94 113 ASP A O 1
ATOM 898 N N . LEU A 1 114 ? -2.321 3.170 -7.663 1.00 98.00 114 LEU A N 1
ATOM 899 C CA . LEU A 1 114 ? -1.192 2.297 -7.332 1.00 98.00 114 LEU A CA 1
ATOM 900 C C . LEU A 1 114 ? -1.279 0.960 -8.085 1.00 98.00 114 LEU A C 1
ATOM 902 O O . LEU A 1 114 ? -0.302 0.538 -8.701 1.00 98.00 114 LEU A O 1
ATOM 906 N N . LEU A 1 115 ? -2.449 0.314 -8.078 1.00 98.31 115 LEU A N 1
ATOM 907 C CA . LEU A 1 115 ? -2.660 -0.946 -8.800 1.00 98.31 115 LEU A CA 1
ATOM 908 C C . LEU A 1 115 ? -2.487 -0.784 -10.315 1.00 98.31 115 LEU A C 1
ATOM 910 O O . LEU A 1 115 ? -1.907 -1.657 -10.958 1.00 98.31 115 LEU A O 1
ATOM 914 N N . ALA A 1 116 ? -2.960 0.325 -10.891 1.00 97.94 116 ALA A N 1
ATOM 915 C CA . ALA A 1 116 ? -2.782 0.609 -12.313 1.00 97.94 116 ALA A CA 1
ATOM 916 C C . ALA A 1 116 ? -1.295 0.749 -12.678 1.00 97.94 116 ALA A C 1
ATOM 918 O O . ALA A 1 116 ? -0.847 0.135 -13.643 1.00 97.94 116 ALA A O 1
ATOM 919 N N . ARG A 1 117 ? -0.517 1.471 -11.863 1.00 97.00 117 ARG A N 1
ATOM 920 C CA . ARG A 1 117 ? 0.936 1.624 -12.053 1.00 97.00 117 ARG A CA 1
ATOM 921 C C . ARG A 1 117 ? 1.677 0.297 -11.968 1.00 97.00 117 ARG A C 1
ATOM 923 O O . ARG A 1 117 ? 2.522 0.015 -12.810 1.00 97.00 117 ARG A O 1
ATOM 930 N N . ILE A 1 118 ? 1.352 -0.527 -10.971 1.00 97.50 118 ILE A N 1
ATOM 931 C CA . ILE A 1 118 ? 1.964 -1.853 -10.827 1.00 97.50 118 ILE A CA 1
ATOM 932 C C . ILE A 1 118 ? 1.653 -2.707 -12.058 1.00 97.50 118 ILE A C 1
ATOM 934 O O . ILE A 1 118 ? 2.565 -3.285 -12.638 1.00 97.50 118 ILE A O 1
ATOM 938 N N . LYS A 1 119 ? 0.404 -2.696 -12.531 1.00 97.12 119 LYS A N 1
ATOM 939 C CA . LYS A 1 119 ? 0.001 -3.426 -13.737 1.00 97.12 119 LYS A CA 1
ATOM 940 C C . LYS A 1 119 ? 0.738 -2.962 -14.999 1.00 97.12 119 LYS A C 1
ATOM 942 O O . LYS A 1 119 ? 1.052 -3.779 -15.861 1.00 97.12 119 LYS A O 1
ATOM 947 N N . GLU A 1 120 ? 1.003 -1.666 -15.139 1.00 96.44 120 GLU A N 1
ATOM 948 C CA . GLU A 1 120 ? 1.803 -1.138 -16.253 1.00 96.44 120 GLU A CA 1
ATOM 949 C C . GLU A 1 120 ? 3.250 -1.651 -16.204 1.00 96.44 120 GLU A C 1
ATOM 951 O O . GLU A 1 120 ? 3.794 -2.044 -17.237 1.00 96.44 120 GLU A O 1
ATOM 956 N N . LEU A 1 121 ? 3.853 -1.715 -15.013 1.00 95.69 121 LEU A N 1
ATOM 957 C CA . LEU A 1 121 ? 5.194 -2.275 -14.813 1.00 95.69 121 LEU A CA 1
ATOM 958 C C . LEU A 1 121 ? 5.238 -3.793 -15.038 1.00 95.69 121 LEU A C 1
ATOM 960 O O . LEU A 1 121 ? 6.199 -4.286 -15.620 1.00 95.69 121 LEU A O 1
ATOM 964 N N . GLU A 1 122 ? 4.201 -4.530 -14.631 1.00 94.62 122 GLU A N 1
ATOM 965 C CA . GLU A 1 122 ? 4.047 -5.964 -14.924 1.00 94.62 122 GLU A CA 1
ATOM 966 C C . GLU A 1 122 ? 3.918 -6.224 -16.431 1.00 94.62 122 GLU A C 1
ATOM 968 O O . GLU A 1 122 ? 4.530 -7.142 -16.973 1.00 94.62 122 GLU A O 1
ATOM 973 N N . ALA A 1 123 ? 3.142 -5.399 -17.137 1.00 93.69 123 ALA A N 1
ATOM 974 C CA . ALA A 1 123 ? 3.021 -5.503 -18.588 1.00 93.69 123 ALA A CA 1
ATOM 975 C C . ALA A 1 123 ? 4.351 -5.191 -19.288 1.00 93.69 123 ALA A C 1
ATOM 977 O O . ALA A 1 123 ? 4.696 -5.844 -20.271 1.00 93.69 123 ALA A O 1
ATOM 978 N N . TRP A 1 124 ? 5.102 -4.213 -18.774 1.00 91.38 124 TRP A N 1
ATOM 979 C CA . TRP A 1 124 ? 6.434 -3.883 -19.270 1.00 91.38 124 TRP A CA 1
ATOM 980 C C . TRP A 1 124 ? 7.450 -5.002 -19.007 1.00 91.38 124 TRP A C 1
ATOM 982 O O . TRP A 1 124 ? 8.263 -5.285 -19.879 1.00 91.38 124 TRP A O 1
ATOM 992 N N . SER A 1 125 ? 7.406 -5.658 -17.845 1.00 85.50 125 SER A N 1
ATOM 993 C CA . SER A 1 125 ? 8.372 -6.701 -17.480 1.00 85.50 125 SER A CA 1
ATOM 994 C C . SER A 1 125 ? 8.164 -8.042 -18.186 1.00 85.50 125 SER A C 1
ATOM 996 O O . SER A 1 125 ? 9.080 -8.869 -18.234 1.00 85.50 125 SER A O 1
ATOM 998 N N . ALA A 1 126 ? 6.959 -8.271 -18.707 1.00 82.69 126 ALA A N 1
ATOM 999 C CA . ALA A 1 126 ? 6.616 -9.443 -19.503 1.00 82.69 126 ALA A CA 1
ATOM 1000 C C . ALA A 1 126 ? 6.942 -9.290 -21.002 1.00 82.69 126 ALA A C 1
ATOM 1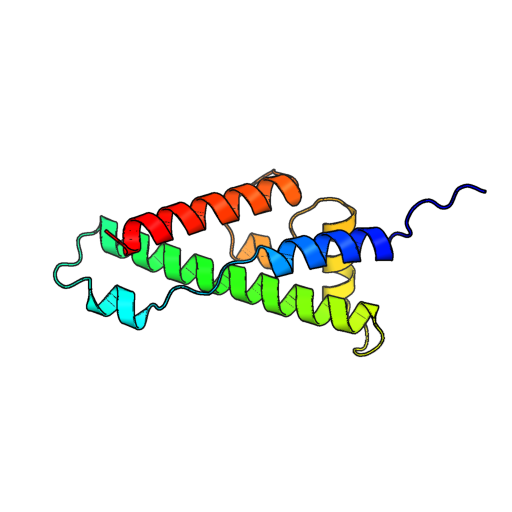002 O O . ALA A 1 126 ? 6.856 -10.282 -21.730 1.00 82.69 126 ALA A O 1
ATOM 1003 N N . ALA A 1 127 ? 7.260 -8.072 -21.456 1.00 69.38 127 ALA A N 1
ATOM 1004 C CA . ALA A 1 127 ? 7.587 -7.748 -22.846 1.00 69.38 127 ALA A CA 1
ATOM 1005 C C . ALA A 1 127 ? 9.070 -7.988 -23.161 1.00 69.38 127 ALA A C 1
ATOM 1007 O O . ALA A 1 127 ? 9.340 -8.463 -24.289 1.00 69.38 127 ALA A O 1
#

Foldseek 3Di:
DDPDPDLLNQLVVQLVVLLVLLDDADPLVLLVVVCPPDDPVSVVLSVVSVLLRVLSVQSNVLSVQLVCCSVVNDPDDPSSVQVSVLSSVQHDGPSNCVSDDDDPGGNVVVSVVSSVSVVVSVVVSVD

Secondary structure (DSSP, 8-state):
---PPPHHHHHHHHHHHHHHHPPPPP-HHHHHHH-SS--HHHHHHHHHHHHHHHHHHHHHHHHHHHHHHHTTSS---HHHHHHHHHHHTT---HHHHTTS------HHHHHHHHHHHHHHHHHHHT-

Nearest PDB structures (foldseek):
  7kek-assembly1_C  TM=9.315E-01  e=1.397E-06  Tetrahymena thermophila
  7k5b-assembly1_C  TM=9.311E-01  e=2.113E-06  Tetrahymena thermophila
  8j07-assembly1_k9  TM=9.277E-01  e=5.646E-06  Homo sapiens
  8glv-assembly1_Cn  TM=9.348E-01  e=1.023E-04  Chlamydomonas reinhardtii
  8glv-assembly1_Kg  TM=8.934E-01  e=1.194E-04  Chlamydomonas reinhardtii

Mean predicted aligned error: 4.33 Å

pLDDT: mean 92.72, std 10.98, range [34.62, 98.5]

Sequence (127 aa):
EGGGRTREEKVRSVLEDILERLPEQFDMAELLGKAEDRTPYQVVALQECERMNVLTNEIRLSLSALNLGLKGELTMTSEMEDLQNAIFLDAVPDSWTRRAYPSMSGLALWFNDLLARIKELEAWSAA

Solvent-accessible surface area (backbone atoms only — not comparable to full-atom values): 7424 Å² total; per-residue (Å²): 134,85,81,66,79,50,72,64,56,54,30,49,56,51,49,50,53,50,62,73,67,54,75,82,69,73,60,59,70,61,56,59,66,72,51,80,80,73,45,75,68,54,51,52,51,52,53,48,47,53,43,48,34,57,39,53,50,50,51,52,52,54,50,52,52,37,53,35,25,77,71,67,78,36,85,78,46,71,70,41,52,51,42,49,50,23,52,62,69,38,35,65,38,72,80,52,52,77,58,49,74,93,78,92,55,42,29,72,61,44,50,53,52,50,52,51,53,51,50,53,53,53,57,59,73,76,106

InterPro domains:
  IPR026983 Dynein heavy chain [PTHR22878] (2-125)
  IPR041228 Dynein heavy chain, C-terminal domain [PF18199] (3-125)